Protein AF-A0A9P6NJW0-F1 (afdb_monomer)

Mean predicted aligned error: 11.6 Å

Sequence (146 aa):
MAKFKAKLGIWTFVQNGEATNVDEKMVAGEWKCLTKICKSYHPKDVFNMDETGLLPPDHALANAVAHGLKSSKTRLTFALTCNALVTENLEPLINGRYQRLHCSKGRLGSELVFYYFFDSKAWMNHIIFQDCIALISHLTKIISNL

Secondary structure (DSSP, 8-state):
-HHHHHHTT-------PPPP---HHHHHHHHHHHHHHHTTS-GGG-EEEEEEEEPPPS----SS--TT-------EEEEEEEETTSS-BPPPEEEESSSB-GGGTT-BGGGSSS-EEE-TT----HHHHHHHHHHHHHHHT-----

Nearest PDB structures (foldseek):
  1yc9-assembly1_A-3  TM=2.870E-01  e=8.017E+00  Vibrio cholerae

Organism: NCBI:txid708437

Foldseek 3Di:
DVVVCVVLVWDWDDDDDDDDDDDPVVVVVVVVVVVVVCVVDDQQPAKDKDKDWADDDSGDTDSDDDPPDDDPPFTKIWIWMAGSVRPDTDFIAIEGL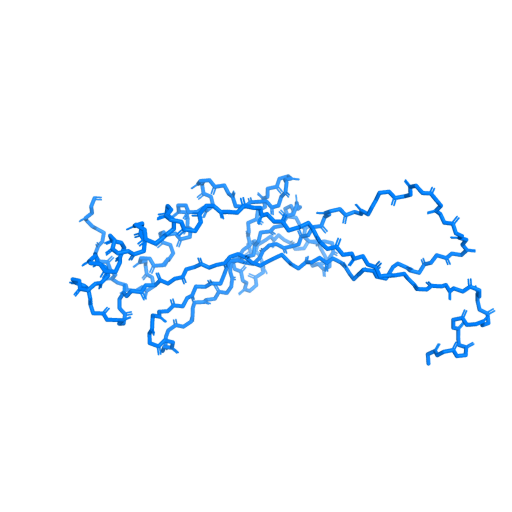DQADPVVVRDGCVPDPGHYHYDNNSDDDPVNVVVVVVVVCVVVVPDPDD

pLDDT: mean 76.05, std 13.97, range [30.19, 93.5]

Solvent-accessible surface area (backbone atoms only — not comparable to full-atom values): 9083 Å² total; per-residue (Å²): 114,70,72,59,32,64,76,62,63,42,65,82,64,88,83,83,83,86,83,84,89,74,65,64,69,59,52,57,52,52,52,53,56,52,52,59,56,55,67,79,48,58,54,76,76,40,70,50,74,50,77,45,72,50,61,68,70,78,60,64,89,42,85,60,90,70,83,88,70,77,76,78,82,67,36,39,26,34,41,42,37,32,22,72,70,67,82,49,71,55,78,56,36,36,27,22,50,48,66,46,47,82,89,53,82,68,39,49,33,88,74,47,101,48,58,51,47,60,30,87,82,23,57,91,45,74,66,61,48,49,51,50,52,52,52,50,31,68,76,67,68,52,79,91,79,130

Radius of gyration: 20.58 Å; Cα contacts (8 Å, |Δi|>4): 172; chains: 1; bounding box: 36×35×65 Å

Structure (mmCIF, N/CA/C/O backbone):
data_AF-A0A9P6NJW0-F1
#
_entry.id   AF-A0A9P6NJW0-F1
#
loop_
_atom_site.group_PDB
_atom_site.id
_atom_site.type_symbol
_atom_site.label_atom_id
_atom_site.label_alt_id
_atom_site.label_comp_id
_atom_site.label_asym_id
_atom_site.label_entity_id
_atom_site.label_seq_id
_atom_site.pdbx_PDB_ins_code
_atom_site.Cartn_x
_atom_site.Cartn_y
_atom_site.Cartn_z
_atom_site.occupancy
_atom_site.B_iso_or_equiv
_atom_site.auth_seq_id
_atom_site.auth_comp_id
_atom_site.auth_asym_id
_atom_site.auth_atom_id
_atom_site.pdbx_PDB_model_num
ATOM 1 N N . MET A 1 1 ? -4.443 10.627 -34.532 1.00 56.91 1 MET A N 1
ATOM 2 C CA . MET A 1 1 ? -3.723 9.391 -34.133 1.00 56.91 1 MET A CA 1
ATOM 3 C C . MET A 1 1 ? -3.766 8.256 -35.163 1.00 56.91 1 MET A C 1
ATOM 5 O O . MET A 1 1 ? -2.706 7.732 -35.474 1.00 56.91 1 MET A O 1
ATOM 9 N N . ALA A 1 2 ? -4.921 7.871 -35.725 1.00 60.56 2 ALA A N 1
ATOM 10 C CA . ALA A 1 2 ? -5.025 6.699 -36.619 1.00 60.56 2 ALA A CA 1
ATOM 11 C C . ALA A 1 2 ? -4.134 6.760 -37.884 1.00 60.56 2 ALA A C 1
ATOM 13 O O . ALA A 1 2 ? -3.418 5.809 -38.181 1.00 60.56 2 ALA A O 1
ATOM 14 N N . LYS A 1 3 ? -4.094 7.911 -38.576 1.00 72.00 3 LYS A N 1
ATOM 15 C CA . LYS A 1 3 ? -3.262 8.108 -39.784 1.00 72.00 3 LYS A CA 1
ATOM 16 C C . LYS A 1 3 ? -1.751 7.985 -39.523 1.00 72.00 3 LYS A C 1
ATOM 18 O O . LYS A 1 3 ? -1.014 7.560 -40.403 1.00 72.00 3 LYS A O 1
ATOM 23 N N . PHE A 1 4 ? -1.295 8.332 -38.317 1.00 71.19 4 PHE A N 1
ATOM 24 C CA . PHE A 1 4 ? 0.114 8.236 -37.917 1.00 71.19 4 PHE A CA 1
ATOM 25 C C . PHE A 1 4 ? 0.542 6.780 -37.690 1.00 71.19 4 PHE A C 1
ATOM 27 O O . PHE A 1 4 ? 1.569 6.358 -38.211 1.00 71.19 4 PHE A O 1
ATOM 34 N N . LYS A 1 5 ? -0.289 5.996 -36.989 1.00 69.44 5 LYS A N 1
ATOM 35 C CA . LYS A 1 5 ? -0.051 4.561 -36.760 1.00 69.44 5 LYS A CA 1
ATOM 36 C C . LYS A 1 5 ? -0.011 3.775 -38.074 1.00 69.44 5 LYS A C 1
ATOM 38 O O . LYS A 1 5 ? 0.906 2.990 -38.277 1.00 69.44 5 LYS A O 1
ATOM 43 N N . ALA A 1 6 ? -0.943 4.063 -38.988 1.00 71.19 6 ALA A N 1
ATOM 44 C CA . ALA A 1 6 ? -0.993 3.437 -40.309 1.00 71.19 6 ALA A CA 1
ATOM 45 C C . ALA A 1 6 ? 0.241 3.765 -41.169 1.00 71.19 6 ALA A C 1
ATOM 47 O O . ALA A 1 6 ? 0.806 2.872 -41.791 1.00 71.19 6 ALA A O 1
ATOM 48 N N . LYS A 1 7 ? 0.704 5.026 -41.162 1.00 76.06 7 LYS A N 1
ATOM 49 C CA . LYS A 1 7 ? 1.897 5.452 -41.918 1.00 76.06 7 LYS A CA 1
ATOM 50 C C . LYS A 1 7 ? 3.190 4.786 -41.425 1.00 76.06 7 LYS A C 1
ATOM 52 O O . LYS A 1 7 ? 4.111 4.614 -42.213 1.00 76.06 7 LYS A O 1
ATOM 57 N N . LEU A 1 8 ? 3.259 4.438 -40.140 1.00 77.69 8 LEU A N 1
ATOM 58 C CA . LEU A 1 8 ? 4.432 3.828 -39.505 1.00 77.69 8 LEU A CA 1
ATOM 59 C C . LEU A 1 8 ? 4.318 2.304 -39.325 1.00 77.69 8 LEU A C 1
ATOM 61 O O . LEU A 1 8 ? 5.228 1.701 -38.769 1.00 77.69 8 LEU A O 1
ATOM 65 N N . GLY A 1 9 ? 3.218 1.681 -39.765 1.00 72.69 9 GLY A N 1
ATOM 66 C CA . GLY A 1 9 ? 3.009 0.234 -39.631 1.00 72.69 9 GLY A CA 1
ATOM 67 C C . GLY A 1 9 ? 2.830 -0.257 -38.187 1.00 72.69 9 GLY A C 1
ATOM 68 O O . GLY A 1 9 ? 3.163 -1.401 -37.890 1.00 72.69 9 GLY A O 1
ATOM 69 N N . ILE A 1 10 ? 2.327 0.593 -37.284 1.00 70.62 10 ILE A N 1
ATOM 70 C CA . ILE A 1 10 ? 2.226 0.290 -35.848 1.00 70.62 10 ILE A CA 1
ATOM 71 C C . ILE A 1 10 ? 0.835 -0.251 -35.494 1.00 70.62 10 ILE A C 1
ATOM 73 O O . ILE A 1 10 ? -0.182 0.382 -35.788 1.00 70.62 10 ILE A O 1
ATOM 77 N N . TRP A 1 11 ? 0.803 -1.375 -34.776 1.00 65.75 11 TRP A N 1
ATOM 78 C CA . TRP A 1 11 ? -0.411 -2.077 -34.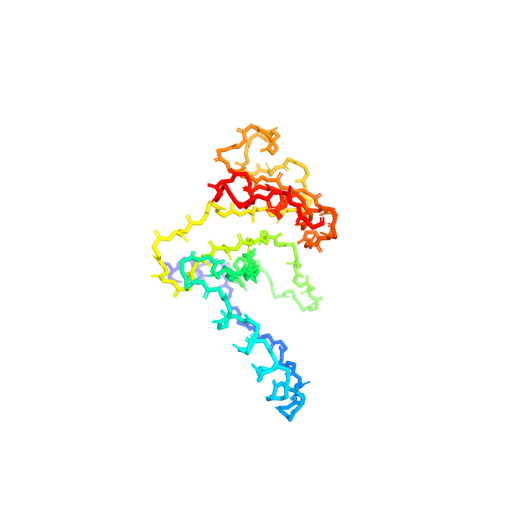342 1.00 65.75 11 TRP A CA 1
ATOM 79 C C . TRP A 1 11 ? -0.661 -1.927 -32.833 1.00 65.75 11 TRP A C 1
ATOM 81 O O . TRP A 1 11 ? 0.246 -1.598 -32.073 1.00 65.75 11 TRP A O 1
ATOM 91 N N . THR A 1 12 ? -1.897 -2.172 -32.391 1.00 57.00 12 THR A N 1
ATOM 92 C CA . THR A 1 12 ? -2.292 -2.187 -30.969 1.00 57.00 12 THR A CA 1
ATOM 93 C C . THR A 1 12 ? -2.940 -3.518 -30.613 1.00 57.00 12 THR A C 1
ATOM 95 O O . THR A 1 12 ? -3.823 -3.974 -31.333 1.00 57.00 12 THR A O 1
ATOM 98 N N . PHE A 1 13 ? -2.533 -4.097 -29.484 1.00 57.69 13 PHE A N 1
ATOM 99 C CA . PHE A 1 13 ? -3.063 -5.344 -28.926 1.00 57.69 13 PHE A CA 1
ATOM 100 C C . PHE A 1 13 ? -3.635 -5.085 -27.523 1.00 57.69 13 PHE A C 1
ATOM 102 O O . PHE A 1 13 ? -3.190 -4.149 -26.857 1.00 57.69 13 PHE A O 1
ATOM 109 N N . VAL A 1 14 ? -4.615 -5.889 -27.095 1.00 54.78 14 VAL A N 1
ATOM 110 C CA . VAL A 1 14 ? -5.257 -5.830 -25.764 1.00 54.78 14 VAL A CA 1
ATOM 111 C C . VAL A 1 14 ? -4.853 -7.074 -24.968 1.00 54.78 14 VAL A C 1
ATOM 113 O O . VAL A 1 14 ? -4.840 -8.170 -25.529 1.00 54.78 14 VAL A O 1
ATOM 116 N N . GLN A 1 15 ? -4.512 -6.916 -23.688 1.00 55.19 15 GLN A N 1
ATOM 117 C CA . GLN A 1 15 ? -4.206 -8.024 -22.774 1.00 55.19 15 GLN A CA 1
ATOM 118 C C . GLN A 1 15 ? -5.323 -8.173 -21.731 1.00 55.19 15 GLN A C 1
ATOM 120 O O . GLN A 1 15 ? -5.831 -7.173 -21.237 1.00 55.19 15 GLN A O 1
ATOM 125 N N . ASN A 1 16 ? -5.683 -9.416 -21.385 1.00 49.03 16 ASN A N 1
ATOM 126 C CA . ASN A 1 16 ? -6.671 -9.726 -20.345 1.00 49.03 16 ASN A CA 1
ATOM 127 C C . ASN A 1 16 ? -5.969 -10.319 -19.111 1.00 49.03 16 ASN A C 1
ATOM 129 O O . ASN A 1 16 ? -5.050 -11.127 -19.256 1.00 49.03 16 ASN A O 1
ATOM 133 N N . GLY A 1 17 ? -6.397 -9.915 -17.911 1.00 45.81 17 GLY A N 1
ATOM 134 C CA . GLY A 1 17 ? -5.865 -10.403 -16.632 1.00 45.81 17 GLY A CA 1
ATOM 135 C C . GLY A 1 17 ? -6.400 -11.782 -16.224 1.00 45.81 17 GLY A C 1
ATOM 136 O O . GLY A 1 17 ? -7.455 -12.211 -16.686 1.00 45.81 17 GLY A O 1
ATOM 137 N N . GLU A 1 18 ? -5.664 -12.474 -15.350 1.00 46.38 18 GLU A N 1
ATOM 138 C CA . GLU A 1 18 ? -6.075 -13.752 -14.751 1.00 46.38 18 GLU A CA 1
ATOM 139 C C . GLU A 1 18 ? -7.197 -13.543 -13.721 1.00 46.38 18 GLU A C 1
ATOM 141 O O . GLU A 1 18 ? -7.106 -12.662 -12.868 1.00 46.38 18 GLU A O 1
ATOM 146 N N . ALA A 1 19 ? -8.238 -14.379 -13.777 1.00 51.09 19 ALA A N 1
ATOM 147 C CA . ALA A 1 19 ? -9.278 -14.444 -12.755 1.00 51.09 19 ALA A CA 1
ATOM 148 C C . ALA A 1 19 ? -8.884 -15.475 -11.687 1.00 51.09 19 ALA A C 1
ATOM 150 O O . ALA A 1 19 ? -8.640 -16.642 -12.000 1.00 51.09 19 ALA A O 1
ATOM 151 N N . THR A 1 20 ? -8.814 -15.058 -10.427 1.00 53.41 20 THR A N 1
ATOM 152 C CA . THR A 1 20 ? -8.590 -15.954 -9.289 1.00 53.41 20 THR A CA 1
ATOM 153 C C . THR A 1 20 ? -9.897 -16.625 -8.862 1.00 53.41 20 THR A C 1
ATOM 155 O O . THR A 1 20 ? -10.936 -15.981 -8.752 1.00 53.41 20 THR A O 1
ATOM 158 N N . ASN A 1 21 ? -9.843 -17.937 -8.616 1.00 70.81 21 ASN A N 1
ATOM 159 C CA . ASN A 1 21 ? -10.960 -18.725 -8.093 1.00 70.81 21 ASN A CA 1
ATOM 160 C C . ASN A 1 21 ? -10.938 -18.659 -6.555 1.00 70.81 21 ASN A C 1
ATOM 162 O O . ASN A 1 21 ? -9.962 -19.100 -5.947 1.00 70.81 21 ASN A O 1
ATOM 166 N N . VAL A 1 22 ? -11.965 -18.071 -5.938 1.00 74.88 22 VAL A N 1
ATOM 167 C CA . VAL A 1 22 ? -12.057 -17.858 -4.482 1.00 74.88 22 VAL A CA 1
ATOM 168 C C . VAL A 1 22 ? -13.252 -18.636 -3.927 1.00 74.88 22 VAL A C 1
ATOM 170 O O . VAL A 1 22 ? -14.331 -18.605 -4.511 1.00 74.88 22 VAL A O 1
ATOM 173 N N . ASP A 1 23 ? -13.074 -19.319 -2.790 1.00 84.75 23 ASP A N 1
ATOM 174 C CA . ASP A 1 23 ? -14.165 -20.014 -2.092 1.00 84.75 23 ASP A CA 1
ATOM 175 C C . ASP A 1 23 ? -15.098 -19.007 -1.400 1.00 84.75 23 ASP A C 1
ATOM 177 O O . ASP A 1 23 ? -14.813 -18.480 -0.321 1.00 84.75 23 ASP A O 1
ATOM 181 N N . GLU A 1 24 ? -16.245 -18.758 -2.025 1.00 83.88 24 GLU A N 1
ATOM 182 C CA . GLU A 1 24 ? -17.265 -17.820 -1.554 1.00 83.88 24 GLU A CA 1
ATOM 183 C C . GLU A 1 24 ? -17.772 -18.130 -0.135 1.00 83.88 24 GLU A C 1
ATOM 185 O O . GLU A 1 24 ? -18.125 -17.213 0.614 1.00 83.88 24 GLU A O 1
ATOM 190 N N . LYS A 1 25 ? -17.792 -19.406 0.279 1.00 84.19 25 LYS A N 1
ATOM 191 C CA . LYS A 1 25 ? -18.272 -19.791 1.616 1.00 84.19 25 LYS A CA 1
ATOM 192 C C . LYS A 1 25 ? -17.289 -19.381 2.701 1.00 84.19 25 LYS A C 1
ATOM 194 O O . LYS A 1 25 ? -17.718 -18.923 3.761 1.00 84.19 25 LYS A O 1
ATOM 199 N N . MET A 1 26 ? -15.992 -19.523 2.431 1.00 85.44 26 MET A N 1
ATOM 200 C CA . MET A 1 26 ? -14.939 -19.071 3.337 1.00 85.44 26 MET A CA 1
ATOM 201 C C . MET A 1 26 ? -14.996 -17.547 3.499 1.00 85.44 26 MET A C 1
ATOM 203 O O . MET A 1 26 ? -15.048 -17.051 4.625 1.00 85.44 26 MET A O 1
ATOM 207 N N . VAL A 1 27 ? -15.114 -16.815 2.386 1.00 85.44 27 VAL A N 1
ATOM 208 C CA . VAL A 1 27 ? -15.235 -15.347 2.388 1.00 85.44 2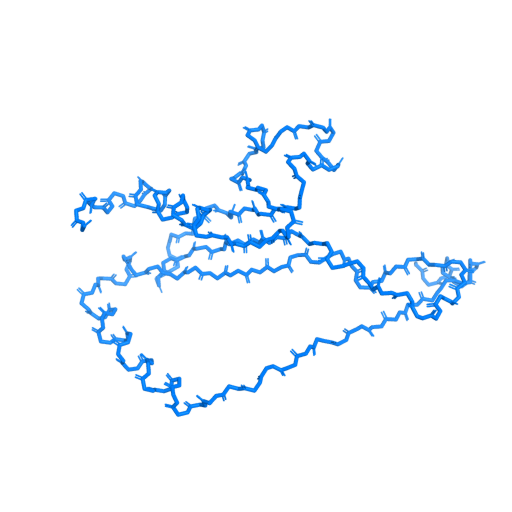7 VAL A CA 1
ATOM 209 C C . VAL A 1 27 ? -16.440 -14.889 3.209 1.00 85.44 27 VAL A C 1
ATOM 211 O O . VAL A 1 27 ? -16.318 -13.985 4.033 1.00 85.44 27 VAL A O 1
ATOM 214 N N . ALA A 1 28 ? -17.598 -15.535 3.052 1.00 88.00 28 ALA A N 1
ATOM 215 C CA . ALA A 1 28 ? -18.799 -15.188 3.810 1.00 88.00 28 ALA A CA 1
ATOM 216 C C . ALA A 1 28 ? -18.645 -15.399 5.330 1.00 88.00 28 ALA A C 1
ATOM 218 O O . ALA A 1 28 ? -19.246 -14.663 6.119 1.00 88.00 28 ALA A O 1
ATOM 219 N N . GLY A 1 29 ? -17.866 -16.401 5.752 1.00 90.12 29 GLY A N 1
ATOM 220 C CA . GLY A 1 29 ? -17.536 -16.643 7.158 1.00 90.12 29 GLY A CA 1
ATOM 221 C C . GLY A 1 29 ? -16.654 -15.538 7.739 1.00 90.12 29 GLY A C 1
ATOM 222 O O . GLY A 1 29 ? -17.026 -14.912 8.733 1.00 90.12 29 GLY A O 1
ATOM 223 N N . GLU A 1 30 ? -15.537 -15.246 7.072 1.00 87.88 30 GLU A N 1
ATOM 224 C CA . GLU A 1 30 ? -14.589 -14.197 7.474 1.00 87.88 30 GLU A CA 1
ATOM 225 C C . GLU A 1 30 ? -15.247 -12.814 7.516 1.00 87.88 30 GLU A C 1
ATOM 227 O O . GLU A 1 30 ? -15.072 -12.052 8.469 1.00 87.88 30 GLU A O 1
ATOM 232 N N . TRP A 1 31 ? -16.100 -12.511 6.535 1.00 89.06 31 TRP A N 1
ATOM 233 C CA . TRP A 1 31 ? -16.797 -11.230 6.462 1.00 89.06 31 TRP A CA 1
ATOM 234 C C . TRP A 1 31 ? -17.697 -10.981 7.680 1.00 89.06 31 TRP A C 1
ATOM 236 O O . TRP A 1 31 ? -17.767 -9.860 8.190 1.00 89.06 31 TRP A O 1
ATOM 246 N N . LYS A 1 32 ? -18.343 -12.028 8.216 1.00 90.94 32 LYS A N 1
ATOM 247 C CA . LYS A 1 32 ? -19.137 -11.928 9.455 1.00 90.94 32 LYS A CA 1
ATOM 248 C C . LYS A 1 32 ? -18.262 -11.619 10.669 1.00 90.94 32 LYS A C 1
ATOM 250 O O . LYS A 1 32 ? -18.657 -10.794 11.496 1.00 90.94 32 LYS A O 1
ATOM 255 N N . CYS A 1 33 ? -17.100 -12.260 10.775 1.00 91.12 33 CYS A N 1
ATOM 256 C CA . CYS A 1 33 ? -16.143 -12.026 11.857 1.00 91.12 33 CYS A CA 1
ATOM 257 C C . CYS A 1 33 ? -15.608 -10.590 11.819 1.00 91.12 33 CYS A C 1
ATOM 259 O O . CYS A 1 33 ? -15.727 -9.871 12.813 1.00 91.12 33 CYS A O 1
ATOM 261 N N . LEU A 1 34 ? -15.126 -10.139 10.658 1.00 89.25 34 LEU A N 1
ATOM 262 C CA . LEU A 1 34 ? -14.625 -8.777 10.451 1.00 89.25 34 LEU A CA 1
ATOM 263 C C . LEU A 1 34 ? -15.701 -7.730 10.737 1.00 89.25 34 LEU A C 1
ATOM 265 O O . LEU A 1 34 ? -15.458 -6.789 11.485 1.00 89.25 34 LEU A O 1
ATOM 269 N N . THR A 1 35 ? -16.925 -7.935 10.246 1.00 90.00 35 THR A N 1
ATOM 270 C CA . THR A 1 35 ? -18.049 -7.024 10.515 1.00 90.00 35 THR A CA 1
ATOM 271 C C . THR A 1 35 ? -18.325 -6.884 12.013 1.00 90.00 35 THR A C 1
ATOM 273 O O . THR A 1 35 ? -18.645 -5.794 12.486 1.00 90.00 35 THR A O 1
ATOM 276 N N . LYS A 1 36 ? -18.214 -7.973 12.785 1.00 93.50 36 LYS A N 1
ATOM 277 C CA . LYS A 1 36 ? -18.413 -7.933 14.239 1.00 93.50 36 LYS A CA 1
ATOM 278 C C . LYS A 1 36 ? -17.329 -7.106 14.934 1.00 93.50 36 LYS A C 1
ATOM 280 O O . LYS A 1 36 ? -17.664 -6.356 15.845 1.00 93.50 36 LYS A O 1
ATOM 285 N N . ILE A 1 37 ? -16.078 -7.223 14.489 1.00 91.12 37 ILE A N 1
ATOM 286 C CA . ILE A 1 37 ? -14.951 -6.434 15.001 1.00 91.12 37 ILE A CA 1
ATOM 287 C C . ILE A 1 37 ? -15.125 -4.965 14.610 1.00 91.12 37 ILE A C 1
ATOM 289 O O . ILE A 1 37 ? -15.122 -4.104 15.475 1.00 91.12 37 ILE A O 1
ATOM 293 N N . CYS A 1 38 ? -15.376 -4.650 13.338 1.00 89.62 38 CYS A N 1
ATOM 294 C CA . CYS A 1 38 ? -15.539 -3.264 12.891 1.00 89.62 38 CYS A CA 1
ATOM 295 C C . CYS A 1 38 ? -16.686 -2.536 13.613 1.00 89.62 38 CYS A C 1
ATOM 297 O O . CYS A 1 38 ? -16.583 -1.341 13.860 1.00 89.62 38 CYS A O 1
ATOM 299 N N . LYS A 1 39 ? -17.751 -3.247 14.013 1.00 91.88 39 LYS A N 1
ATOM 300 C CA . LYS A 1 39 ? -18.871 -2.680 14.787 1.00 91.88 39 LYS A CA 1
ATOM 301 C C . LYS A 1 39 ? -18.500 -2.199 16.192 1.00 91.88 39 LYS A C 1
ATOM 303 O O . LYS A 1 39 ? -19.268 -1.421 16.751 1.00 91.88 39 LYS A O 1
ATOM 308 N N . SER A 1 40 ? -17.388 -2.653 16.778 1.00 92.69 40 SER A N 1
ATOM 309 C CA . SER A 1 40 ? -16.926 -2.119 18.067 1.00 92.69 40 SER A CA 1
ATOM 310 C C . SER A 1 40 ? -16.208 -0.775 17.939 1.00 92.69 40 SER A C 1
ATOM 312 O O . SER A 1 40 ? -15.901 -0.165 18.959 1.00 92.69 40 SER A O 1
ATOM 314 N N . TYR A 1 41 ? -15.950 -0.312 16.715 1.00 89.38 41 TYR A N 1
ATOM 315 C CA . TYR A 1 41 ? -15.286 0.954 16.430 1.00 89.38 41 TYR A CA 1
ATOM 316 C C . TYR A 1 41 ? -16.258 1.931 15.771 1.00 89.38 41 TYR A C 1
ATOM 318 O O . TYR A 1 41 ? -17.210 1.540 15.089 1.00 89.38 41 TYR A O 1
ATOM 326 N N . HIS A 1 42 ? -16.021 3.227 15.962 1.00 91.56 42 HIS A N 1
ATOM 327 C CA . HIS A 1 42 ? -16.771 4.237 15.234 1.00 91.56 42 HIS A CA 1
ATOM 328 C C . HIS A 1 42 ? -16.371 4.183 13.744 1.00 91.56 42 HIS A C 1
ATOM 330 O O . HIS A 1 42 ? -15.185 4.047 13.453 1.00 91.56 42 HIS A O 1
ATOM 336 N N . PRO A 1 43 ? -17.295 4.333 12.770 1.00 89.12 43 PRO A N 1
ATOM 337 C CA . PRO A 1 43 ? -16.966 4.231 11.340 1.00 89.12 43 PRO A CA 1
ATOM 338 C C . PRO A 1 43 ? -15.862 5.186 10.866 1.00 89.12 43 PRO A C 1
ATOM 340 O O . PRO A 1 43 ? -15.163 4.906 9.897 1.00 89.12 43 PRO A O 1
ATOM 343 N N . LYS A 1 44 ? -15.687 6.315 11.563 1.00 89.25 44 LYS A N 1
ATOM 344 C CA . LYS A 1 44 ? -14.594 7.263 11.310 1.00 89.25 44 LYS A CA 1
ATOM 345 C C . LYS A 1 44 ? -13.204 6.665 11.582 1.00 89.25 44 LYS A C 1
ATOM 347 O O . LYS A 1 44 ? -12.258 7.067 10.916 1.00 89.25 44 LYS A O 1
ATOM 352 N N . ASP A 1 45 ? -13.124 5.702 12.495 1.00 87.31 45 ASP A 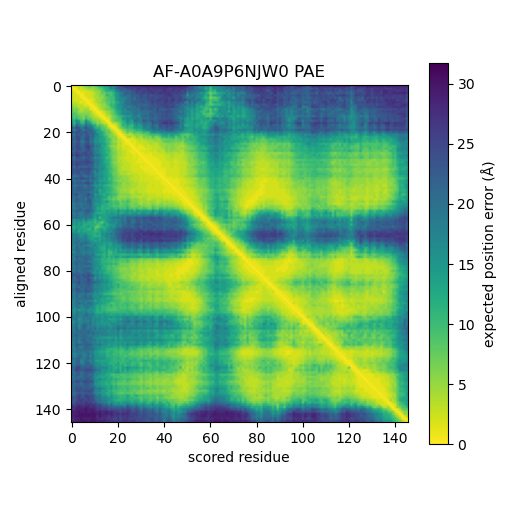N 1
ATOM 353 C CA . ASP A 1 45 ? -11.890 5.055 12.957 1.00 87.31 45 ASP A CA 1
ATOM 354 C C . ASP A 1 45 ? -11.670 3.686 12.290 1.00 87.31 45 ASP A C 1
ATOM 356 O O . ASP A 1 45 ? -10.682 3.004 12.554 1.00 87.31 45 ASP A O 1
ATOM 360 N N . VAL A 1 46 ? -12.591 3.264 11.418 1.00 89.50 46 VAL A N 1
ATOM 361 C CA . VAL A 1 46 ? -12.450 2.050 10.612 1.00 89.50 46 VAL A CA 1
ATOM 362 C C . VAL A 1 46 ? -11.840 2.443 9.278 1.00 89.50 46 VAL A C 1
ATOM 364 O O . VAL A 1 46 ? -12.501 3.080 8.462 1.00 89.50 46 VAL A O 1
ATOM 367 N N . PHE A 1 47 ? -10.590 2.052 9.051 1.00 87.69 47 PHE A N 1
ATOM 368 C CA . PHE A 1 47 ? -9.885 2.299 7.797 1.00 87.69 47 PHE A CA 1
ATOM 369 C C . PHE A 1 47 ? -9.808 1.035 6.952 1.00 87.69 47 PHE A C 1
ATOM 371 O O . PHE A 1 47 ? -9.600 -0.063 7.468 1.00 87.69 47 PHE A O 1
ATOM 378 N N . ASN A 1 48 ? -9.945 1.212 5.643 1.00 89.88 48 ASN A N 1
ATOM 379 C CA . ASN A 1 48 ? -9.597 0.208 4.655 1.00 89.88 48 ASN A CA 1
ATOM 380 C C . ASN A 1 48 ? -8.395 0.703 3.852 1.00 89.88 48 ASN A C 1
ATOM 382 O O . ASN A 1 48 ? -8.328 1.882 3.500 1.00 89.88 48 ASN A O 1
ATOM 386 N N . MET A 1 49 ? -7.473 -0.205 3.551 1.00 88.00 49 MET A N 1
ATOM 387 C CA . MET A 1 49 ? -6.360 0.045 2.649 1.00 88.00 49 MET A CA 1
ATOM 388 C C . MET A 1 49 ? -6.411 -0.981 1.528 1.00 88.00 49 MET A C 1
ATOM 390 O O . MET A 1 49 ? -6.517 -2.175 1.801 1.00 88.00 49 MET A O 1
ATOM 394 N N . ASP A 1 50 ? -6.318 -0.517 0.289 1.00 89.19 50 ASP A N 1
ATOM 395 C CA . ASP A 1 50 ? -6.258 -1.391 -0.878 1.00 89.19 50 ASP A CA 1
ATOM 396 C C . ASP A 1 50 ? -5.103 -1.003 -1.804 1.00 89.19 50 ASP A C 1
ATOM 398 O O . ASP A 1 50 ? -4.733 0.171 -1.919 1.00 89.19 50 ASP A O 1
ATOM 402 N N . GLU A 1 51 ? -4.513 -2.007 -2.448 1.00 87.44 51 GLU A N 1
ATOM 403 C CA . GLU A 1 51 ? -3.366 -1.850 -3.334 1.00 87.44 51 GLU A CA 1
ATOM 404 C C . GLU A 1 51 ? -3.796 -1.891 -4.796 1.00 87.44 51 GLU A C 1
ATOM 406 O O . GLU A 1 51 ? -4.349 -2.874 -5.284 1.00 87.44 51 GLU A O 1
ATOM 411 N N . THR A 1 52 ? -3.444 -0.850 -5.544 1.00 86.75 52 THR A N 1
ATOM 412 C CA . THR A 1 52 ? -3.652 -0.801 -6.988 1.00 86.75 52 THR A CA 1
ATOM 413 C C . THR A 1 52 ? -2.330 -0.680 -7.734 1.00 86.75 52 THR A C 1
ATOM 415 O O . THR A 1 52 ? -1.463 0.135 -7.414 1.00 86.75 52 THR A O 1
ATOM 418 N N . GLY A 1 53 ? -2.142 -1.531 -8.740 1.00 85.25 53 GLY A N 1
ATOM 419 C CA . GLY A 1 53 ? -0.967 -1.505 -9.600 1.00 85.25 53 GLY A CA 1
ATOM 420 C C . GLY A 1 53 ? -1.182 -0.584 -10.795 1.00 85.25 53 GLY A C 1
ATOM 421 O O . GLY A 1 53 ? -1.977 -0.892 -11.678 1.00 85.25 53 GLY A O 1
ATOM 422 N N . LEU A 1 54 ? -0.405 0.492 -10.892 1.00 82.69 54 LEU A N 1
ATOM 423 C CA . LEU A 1 54 ? -0.246 1.243 -12.129 1.00 82.69 54 LEU A CA 1
ATOM 424 C C . LEU A 1 54 ? 0.756 0.520 -13.027 1.00 82.69 54 LEU A C 1
ATOM 426 O O . LEU A 1 54 ? 1.979 0.588 -12.845 1.00 82.69 54 LEU A O 1
ATOM 430 N N . LEU A 1 55 ? 0.207 -0.182 -14.008 1.00 71.44 55 LEU A N 1
ATOM 431 C CA . LEU A 1 55 ? 0.978 -0.804 -15.068 1.00 71.44 55 LEU A CA 1
ATOM 432 C C . LEU A 1 55 ? 1.314 0.230 -16.152 1.00 71.44 55 LEU A C 1
ATOM 434 O O . LEU A 1 55 ? 0.519 1.137 -16.418 1.00 71.44 55 LEU A O 1
ATOM 438 N N . PRO A 1 56 ? 2.490 0.119 -16.795 1.00 67.75 56 PRO A N 1
ATOM 439 C CA . PRO A 1 56 ? 2.732 0.819 -18.045 1.00 67.75 56 PRO A CA 1
ATOM 440 C C . PRO A 1 56 ? 1.632 0.437 -19.046 1.00 67.75 56 PRO A C 1
ATOM 442 O O . PRO A 1 56 ? 1.140 -0.690 -18.996 1.00 67.75 56 PRO A O 1
ATOM 445 N N . PRO A 1 57 ? 1.233 1.356 -19.939 1.00 65.31 57 PRO A N 1
ATOM 446 C CA . PRO A 1 57 ? 0.112 1.127 -20.840 1.00 65.31 57 PRO A CA 1
ATOM 447 C C . PRO A 1 57 ? 0.276 -0.184 -21.614 1.00 65.31 57 PRO A C 1
ATOM 449 O O . PRO A 1 57 ? 1.342 -0.446 -22.173 1.00 65.31 57 PRO A O 1
ATOM 452 N N . ASP A 1 58 ? -0.815 -0.949 -21.719 1.00 59.09 58 ASP A N 1
ATOM 453 C CA . ASP A 1 58 ? -0.888 -2.248 -22.419 1.00 59.09 58 ASP A CA 1
ATOM 454 C C . ASP A 1 58 ? -0.575 -2.161 -23.923 1.00 59.09 58 ASP A C 1
ATOM 456 O O . ASP A 1 58 ? -0.506 -3.159 -24.642 1.00 59.09 58 ASP A O 1
ATOM 460 N N . HIS A 1 59 ? -0.371 -0.944 -24.419 1.00 59.66 59 HIS A N 1
ATOM 461 C CA . HIS A 1 59 ? -0.020 -0.647 -25.789 1.00 59.66 59 HIS A CA 1
ATOM 462 C C . HIS A 1 59 ? 1.442 -0.205 -25.875 1.00 59.66 59 HIS A C 1
ATOM 464 O O . HIS A 1 59 ? 1.773 0.962 -25.658 1.00 59.66 59 HIS A O 1
ATOM 470 N N . ALA A 1 60 ? 2.315 -1.129 -26.270 1.00 58.75 60 ALA A N 1
ATOM 471 C CA . ALA A 1 60 ? 3.654 -0.793 -26.737 1.00 58.75 60 ALA A CA 1
ATOM 472 C C . ALA A 1 60 ? 3.610 -0.415 -28.227 1.00 58.75 60 ALA A C 1
ATOM 474 O O . ALA A 1 60 ? 2.965 -1.090 -29.030 1.00 58.75 60 ALA A O 1
ATOM 475 N N . LEU A 1 61 ? 4.307 0.658 -28.612 1.00 60.34 61 LEU A N 1
ATOM 476 C CA . LEU A 1 61 ? 4.567 0.952 -30.022 1.00 60.34 61 LEU A CA 1
ATOM 477 C C . LEU A 1 61 ? 5.719 0.051 -30.481 1.00 60.34 61 LEU A C 1
ATOM 479 O O . LEU A 1 61 ? 6.813 0.122 -29.924 1.00 60.34 61 LEU A O 1
ATOM 483 N N . ALA A 1 62 ? 5.474 -0.788 -31.483 1.00 64.44 62 ALA A N 1
ATOM 484 C CA . ALA A 1 62 ? 6.483 -1.665 -32.066 1.00 64.44 62 ALA A CA 1
ATOM 485 C C . ALA A 1 62 ? 6.520 -1.498 -33.591 1.00 64.44 62 ALA A C 1
ATOM 487 O O . ALA A 1 62 ? 5.476 -1.341 -34.223 1.00 64.44 62 ALA A O 1
ATOM 488 N N . ASN A 1 63 ? 7.724 -1.562 -34.168 1.00 59.94 63 ASN A N 1
ATOM 489 C CA . ASN A 1 63 ? 7.952 -1.483 -35.619 1.00 59.94 63 ASN A CA 1
ATOM 490 C C . ASN A 1 63 ? 7.820 -2.848 -36.324 1.00 59.94 63 ASN A C 1
ATOM 492 O O . ASN A 1 63 ? 7.941 -2.929 -37.542 1.00 59.94 63 ASN A O 1
ATOM 496 N N . ALA A 1 64 ? 7.608 -3.925 -35.564 1.00 64.25 64 ALA A N 1
ATOM 497 C CA . ALA A 1 64 ? 7.380 -5.277 -36.061 1.00 64.25 64 ALA A CA 1
ATOM 498 C C . ALA A 1 64 ? 6.557 -6.078 -35.039 1.00 64.25 64 ALA A C 1
ATOM 500 O O . ALA A 1 64 ? 6.558 -5.760 -33.847 1.00 64.25 64 ALA A O 1
ATOM 501 N N . VAL A 1 65 ? 5.870 -7.128 -35.497 1.00 58.03 65 VAL A N 1
ATOM 502 C CA . VAL A 1 65 ? 5.146 -8.052 -34.615 1.00 58.03 65 VAL A CA 1
ATOM 503 C C . VAL A 1 65 ? 6.165 -8.880 -33.831 1.00 58.03 65 VAL A C 1
ATOM 505 O O . VAL A 1 65 ? 6.816 -9.768 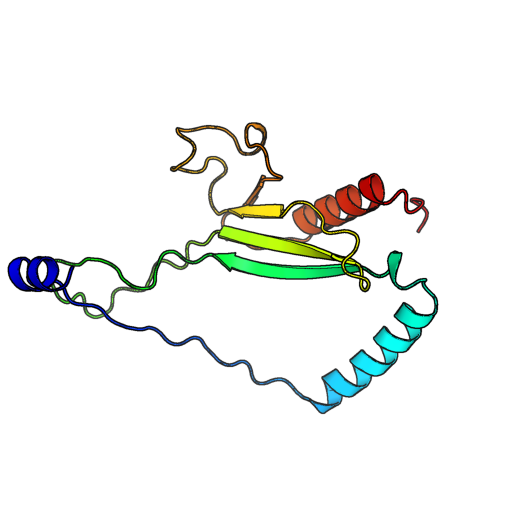-34.375 1.00 58.03 65 VAL A O 1
ATOM 508 N N . ALA A 1 66 ? 6.323 -8.577 -32.544 1.00 60.28 66 ALA A N 1
ATOM 509 C CA . ALA A 1 66 ? 7.162 -9.352 -31.642 1.00 60.28 66 ALA A CA 1
ATOM 510 C C . ALA A 1 66 ? 6.339 -10.500 -31.039 1.00 60.28 66 ALA A C 1
ATOM 512 O O . ALA A 1 66 ? 5.677 -10.341 -30.012 1.00 60.28 66 ALA A O 1
ATOM 513 N N . HIS A 1 67 ? 6.350 -11.665 -31.687 1.00 58.41 67 HIS A N 1
ATOM 514 C CA . HIS A 1 67 ? 5.764 -12.872 -31.108 1.00 58.41 67 HIS A CA 1
ATOM 515 C C . HIS A 1 67 ? 6.607 -13.347 -29.913 1.00 58.41 67 HIS A C 1
ATOM 517 O O . HIS A 1 67 ? 7.829 -13.434 -30.002 1.00 58.41 67 HIS A O 1
ATOM 523 N N . GLY A 1 68 ? 5.956 -13.645 -28.783 1.00 58.59 68 GLY A N 1
ATOM 524 C CA . GLY A 1 68 ? 6.613 -14.192 -27.588 1.00 58.59 68 GLY A CA 1
ATOM 525 C C . GLY A 1 68 ? 7.272 -13.171 -26.650 1.00 58.59 68 GLY A C 1
ATOM 526 O O . GLY A 1 68 ? 7.930 -13.578 -25.692 1.00 58.59 68 GLY A O 1
ATOM 527 N N . LEU A 1 69 ? 7.098 -11.859 -26.863 1.00 60.06 69 LEU A N 1
ATOM 528 C CA . LEU A 1 69 ? 7.642 -10.859 -25.941 1.00 60.06 69 LEU A CA 1
ATOM 529 C C . LEU A 1 69 ? 6.814 -10.816 -24.647 1.00 60.06 69 LEU A C 1
ATOM 531 O O . LEU A 1 69 ? 5.661 -10.383 -24.632 1.00 60.06 69 LEU A O 1
ATOM 535 N N . LYS A 1 70 ? 7.407 -11.265 -23.540 1.00 64.31 70 LYS A N 1
ATOM 536 C CA . LYS A 1 70 ? 6.781 -11.180 -22.218 1.00 64.31 70 LYS A CA 1
ATOM 537 C C . LYS A 1 70 ? 6.678 -9.709 -21.815 1.00 64.31 70 LYS A C 1
ATOM 539 O O . LYS A 1 70 ? 7.697 -9.024 -21.746 1.00 64.31 70 LYS A O 1
ATOM 544 N N . SER A 1 71 ? 5.459 -9.236 -21.550 1.00 62.75 71 SER A N 1
ATOM 545 C CA . SER A 1 71 ? 5.248 -7.854 -21.113 1.00 62.75 71 SER A CA 1
ATOM 546 C C . SER A 1 71 ? 6.055 -7.568 -19.846 1.00 62.75 71 SER A C 1
ATOM 548 O O . SER A 1 71 ? 6.155 -8.415 -18.946 1.00 62.75 71 SER A O 1
ATOM 550 N N . SER A 1 72 ? 6.644 -6.374 -19.777 1.00 68.69 72 SER A N 1
ATOM 551 C CA . SER A 1 72 ? 7.307 -5.914 -18.563 1.00 68.69 72 SER A CA 1
ATOM 552 C C . SER A 1 72 ? 6.262 -5.797 -17.460 1.00 68.69 72 SER A C 1
ATOM 554 O O . SER A 1 72 ? 5.414 -4.914 -17.490 1.00 68.69 72 SER A O 1
ATOM 556 N N . LYS A 1 73 ? 6.357 -6.657 -16.443 1.00 69.25 73 LYS A N 1
ATOM 557 C CA . LYS A 1 73 ? 5.538 -6.568 -15.222 1.00 69.25 73 LYS A CA 1
ATOM 558 C C . LYS A 1 73 ? 6.030 -5.482 -14.252 1.00 69.25 73 LYS A C 1
ATOM 560 O O . LYS A 1 73 ? 5.654 -5.489 -13.079 1.00 69.25 73 LYS A O 1
ATOM 565 N N . THR A 1 74 ? 6.917 -4.596 -14.713 1.00 75.06 74 THR A N 1
ATOM 566 C CA . THR A 1 74 ? 7.397 -3.466 -13.914 1.00 75.06 74 THR A CA 1
ATOM 567 C C . THR A 1 74 ? 6.233 -2.509 -13.731 1.00 75.06 74 THR A C 1
ATOM 569 O O . THR A 1 74 ? 5.682 -2.035 -14.717 1.00 75.06 74 THR A O 1
ATOM 572 N N . ARG A 1 75 ? 5.857 -2.244 -12.484 1.00 79.81 75 ARG A N 1
ATOM 573 C CA . ARG A 1 75 ? 4.701 -1.424 -12.126 1.00 79.81 75 ARG A CA 1
ATOM 574 C C . ARG A 1 75 ? 5.034 -0.526 -10.947 1.00 79.81 75 ARG A C 1
ATOM 576 O O . ARG A 1 75 ? 5.991 -0.802 -10.221 1.00 79.81 75 ARG A O 1
ATOM 583 N N . LEU A 1 76 ? 4.243 0.524 -10.785 1.00 85.69 76 LEU A N 1
ATOM 584 C CA . LEU A 1 76 ? 4.146 1.258 -9.530 1.00 85.69 76 LEU A CA 1
ATOM 585 C C . LEU A 1 76 ? 2.923 0.736 -8.796 1.00 85.69 76 LEU A C 1
ATOM 587 O O . LEU A 1 76 ? 1.858 0.629 -9.391 1.00 85.69 76 LEU A O 1
ATOM 591 N N . THR A 1 77 ? 3.074 0.394 -7.531 1.00 88.12 77 THR A N 1
ATOM 592 C CA . THR A 1 77 ? 1.965 -0.035 -6.684 1.00 88.12 77 THR A CA 1
ATOM 593 C C . THR A 1 77 ? 1.594 1.133 -5.784 1.00 88.12 77 THR A C 1
ATOM 595 O O . THR A 1 77 ? 2.472 1.756 -5.194 1.00 88.12 77 THR A O 1
ATOM 598 N N . PHE A 1 78 ? 0.312 1.457 -5.711 1.00 87.62 78 PHE A N 1
ATOM 599 C CA . PHE A 1 78 ? -0.238 2.503 -4.862 1.00 87.62 78 PHE A CA 1
ATOM 600 C C . PHE A 1 78 ? -1.072 1.829 -3.782 1.00 87.62 78 PHE A C 1
ATOM 602 O O . PHE A 1 78 ? -2.015 1.118 -4.112 1.00 87.62 78 PHE A O 1
ATOM 609 N N . ALA A 1 79 ? -0.745 2.061 -2.518 1.00 89.12 79 ALA A N 1
ATOM 610 C CA . ALA A 1 79 ? -1.623 1.738 -1.407 1.00 89.12 79 ALA A CA 1
ATOM 611 C C . ALA A 1 79 ? -2.480 2.971 -1.103 1.00 89.12 79 ALA A C 1
ATOM 613 O O . ALA A 1 79 ? -1.961 4.055 -0.816 1.00 89.12 79 ALA A O 1
ATOM 614 N N . LEU A 1 80 ? -3.792 2.808 -1.246 1.00 88.75 80 LEU A N 1
ATOM 615 C CA . LEU A 1 80 ? -4.788 3.844 -1.013 1.00 88.75 80 LEU A CA 1
ATOM 616 C C . LEU A 1 80 ? -5.540 3.510 0.266 1.00 88.75 80 LEU A C 1
ATOM 618 O O . LEU A 1 80 ? -6.082 2.413 0.386 1.00 88.75 80 LEU A O 1
ATOM 622 N N . THR A 1 81 ? -5.596 4.467 1.188 1.00 88.62 81 THR A N 1
ATOM 623 C CA . THR A 1 81 ? -6.203 4.261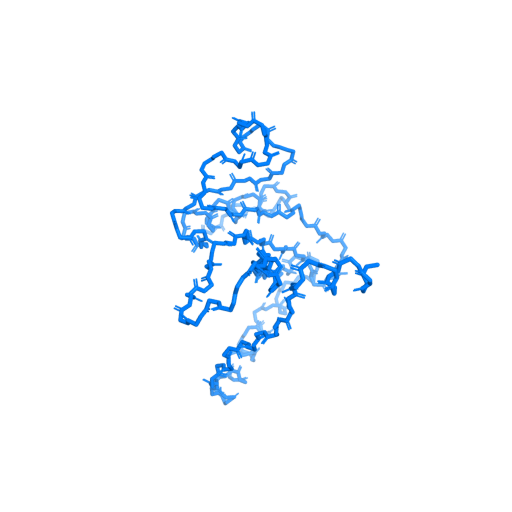 2.504 1.00 88.62 81 THR A CA 1
ATOM 624 C C . THR A 1 81 ? -7.273 5.306 2.764 1.00 88.62 81 THR A C 1
ATOM 626 O O . 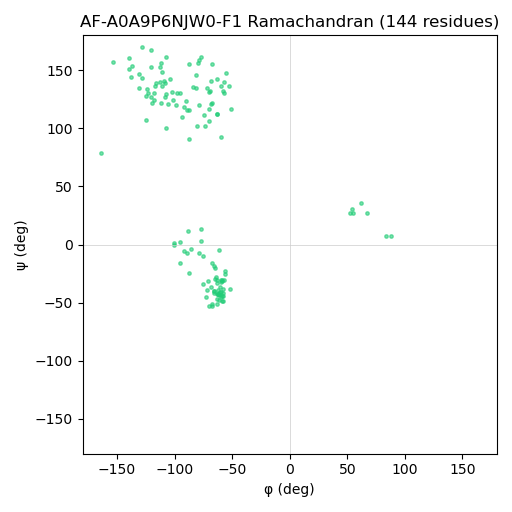THR A 1 81 ? -7.016 6.509 2.665 1.00 88.62 81 THR A O 1
ATOM 629 N N . CYS A 1 82 ? -8.465 4.847 3.133 1.00 90.38 82 CYS A N 1
ATOM 630 C CA . CYS A 1 82 ? -9.596 5.702 3.461 1.00 90.38 82 CYS A CA 1
ATOM 631 C C . CYS A 1 82 ? -10.363 5.173 4.669 1.00 90.38 82 CYS A C 1
ATOM 633 O O . CYS A 1 82 ? -10.392 3.965 4.924 1.00 90.38 82 CYS A O 1
ATOM 635 N N . ASN A 1 83 ? -10.993 6.072 5.424 1.00 91.06 83 ASN A N 1
ATOM 636 C CA . ASN A 1 83 ? -11.924 5.647 6.462 1.00 91.06 83 ASN A CA 1
ATOM 637 C C . ASN A 1 83 ? -13.279 5.225 5.873 1.00 91.06 83 ASN A C 1
ATOM 639 O O . ASN A 1 83 ? -13.643 5.603 4.759 1.00 91.06 83 ASN A O 1
ATOM 643 N N . ALA A 1 84 ? -14.067 4.470 6.638 1.00 88.81 84 ALA A N 1
ATOM 644 C CA . ALA A 1 84 ? -15.346 3.929 6.181 1.00 88.81 84 ALA A CA 1
ATOM 645 C C . ALA A 1 84 ? -16.400 5.016 5.895 1.00 88.81 84 ALA A C 1
ATOM 647 O O . ALA A 1 84 ? -17.375 4.760 5.192 1.00 88.81 84 ALA A O 1
ATOM 648 N N . LEU A 1 85 ? -16.205 6.232 6.419 1.00 89.75 85 LEU A N 1
ATOM 649 C CA . LEU A 1 85 ? -17.030 7.405 6.106 1.00 89.75 85 LEU A CA 1
ATOM 650 C C . LEU A 1 85 ? -16.529 8.207 4.896 1.00 89.75 85 LEU A C 1
ATOM 652 O O . LEU A 1 85 ? -17.204 9.146 4.481 1.00 89.75 85 LEU A O 1
ATOM 656 N N . VAL A 1 86 ? -15.359 7.871 4.349 1.00 86.50 86 VAL A N 1
ATOM 657 C CA . VAL A 1 86 ? -14.694 8.581 3.244 1.00 86.50 86 VAL A CA 1
ATOM 658 C C . VAL A 1 86 ? -14.492 10.078 3.541 1.00 86.50 86 VAL A C 1
ATOM 660 O O . VAL A 1 86 ? -14.434 10.921 2.650 1.00 86.50 86 VAL A O 1
ATOM 663 N N . THR A 1 87 ? -14.392 10.441 4.819 1.00 86.56 87 THR A N 1
ATOM 664 C CA . THR A 1 87 ? -14.079 11.811 5.251 1.00 86.56 87 THR A CA 1
ATOM 665 C C . THR A 1 87 ? -12.578 12.039 5.342 1.00 86.56 87 THR A C 1
ATOM 667 O O . THR A 1 87 ? -12.126 13.177 5.277 1.00 86.56 87 THR A O 1
ATOM 670 N N . GLU A 1 88 ? -11.812 10.967 5.533 1.00 85.69 88 GLU A N 1
ATOM 671 C CA . GLU A 1 88 ? -10.362 10.996 5.677 1.00 85.69 88 GLU A CA 1
ATOM 672 C C . GLU A 1 88 ? -9.751 10.059 4.634 1.00 85.69 88 GLU A C 1
ATOM 674 O O . GLU A 1 88 ? -9.848 8.836 4.745 1.00 85.69 88 GLU A O 1
ATOM 679 N N . ASN A 1 89 ? -9.146 10.659 3.607 1.00 86.00 89 ASN A N 1
ATOM 680 C CA . ASN A 1 89 ? -8.322 9.978 2.614 1.00 86.00 89 ASN A CA 1
ATOM 681 C C . ASN A 1 89 ? -6.866 10.315 2.898 1.00 86.00 89 ASN A C 1
ATOM 683 O O . ASN A 1 89 ? -6.490 11.489 2.891 1.00 86.00 89 ASN A O 1
ATOM 687 N N . LEU A 1 90 ? -6.060 9.289 3.139 1.00 85.19 90 LEU A N 1
ATOM 688 C CA . LEU A 1 90 ? -4.634 9.469 3.359 1.00 85.19 90 LEU A CA 1
ATOM 689 C C . LEU A 1 90 ? -3.909 9.638 2.027 1.00 85.19 90 LEU A C 1
ATOM 691 O O . LEU A 1 90 ? -4.387 9.214 0.971 1.00 85.19 90 LEU A O 1
ATOM 695 N N . GLU A 1 91 ? -2.743 10.273 2.086 1.00 85.31 91 GLU A N 1
ATOM 696 C CA . GLU A 1 91 ? -1.897 10.420 0.911 1.00 85.31 91 GLU A CA 1
ATOM 697 C C . GLU A 1 91 ? -1.511 9.040 0.355 1.00 85.31 91 GLU A C 1
ATOM 699 O O . GLU A 1 91 ? -1.154 8.146 1.130 1.00 85.31 91 GLU A O 1
ATOM 704 N N . PRO A 1 92 ? -1.568 8.846 -0.977 1.00 86.88 92 PRO A N 1
ATOM 705 C CA . PRO A 1 92 ? -1.194 7.584 -1.590 1.00 86.88 92 PRO A CA 1
ATOM 706 C C . PRO A 1 92 ? 0.242 7.210 -1.258 1.00 86.88 92 PRO A C 1
ATOM 708 O O . PRO A 1 92 ? 1.172 8.001 -1.440 1.00 86.88 92 PRO A O 1
ATOM 711 N N . LEU A 1 93 ? 0.419 5.964 -0.845 1.00 88.62 93 LEU A N 1
ATOM 712 C CA . LEU A 1 93 ? 1.723 5.420 -0.537 1.00 88.62 93 LEU A CA 1
ATOM 713 C C . LEU A 1 93 ? 2.204 4.612 -1.740 1.00 88.62 93 LEU A C 1
ATOM 715 O O . LEU A 1 93 ? 1.529 3.698 -2.211 1.00 88.62 93 LEU A O 1
ATOM 719 N N . ILE A 1 94 ? 3.341 5.011 -2.301 1.00 88.19 94 ILE A N 1
ATOM 720 C CA . ILE A 1 94 ? 3.804 4.544 -3.605 1.00 88.19 94 ILE A CA 1
ATOM 721 C C . ILE A 1 94 ? 4.974 3.597 -3.404 1.00 88.19 94 ILE A C 1
ATOM 723 O O . ILE A 1 94 ? 5.955 3.929 -2.748 1.00 88.19 94 ILE A O 1
ATOM 727 N N . ASN A 1 95 ? 4.900 2.430 -4.025 1.00 88.62 95 ASN A N 1
ATOM 728 C CA . ASN A 1 95 ? 5.970 1.454 -4.039 1.00 88.62 95 ASN A CA 1
ATOM 729 C C . ASN A 1 95 ? 6.412 1.177 -5.475 1.00 88.62 95 ASN A C 1
ATOM 731 O O . ASN A 1 95 ? 5.604 0.861 -6.352 1.00 88.62 95 ASN A O 1
ATOM 735 N N . GLY A 1 96 ? 7.709 1.303 -5.725 1.00 88.50 96 GLY A N 1
ATOM 736 C CA . GLY A 1 96 ? 8.298 1.067 -7.033 1.00 88.50 96 GLY A CA 1
ATOM 737 C C . GLY A 1 96 ? 9.472 0.105 -6.997 1.00 88.50 96 GLY A C 1
ATOM 738 O O . GLY A 1 96 ? 10.007 -0.260 -5.956 1.00 88.50 96 GLY A O 1
ATOM 739 N N . ARG A 1 97 ? 9.908 -0.304 -8.190 1.00 86.06 97 ARG A N 1
ATOM 740 C CA . ARG A 1 97 ? 11.033 -1.236 -8.338 1.00 86.06 97 ARG A CA 1
ATOM 741 C C . ARG A 1 97 ? 12.387 -0.617 -7.982 1.00 86.06 97 ARG A C 1
ATOM 743 O O . ARG A 1 97 ? 13.314 -1.314 -7.577 1.00 86.06 97 ARG A O 1
ATOM 750 N N . TYR A 1 98 ? 12.524 0.681 -8.222 1.00 85.19 98 TYR A N 1
ATOM 751 C CA . TYR A 1 98 ? 13.804 1.380 -8.210 1.00 85.19 98 TYR A CA 1
ATOM 752 C C . TYR A 1 98 ? 13.827 2.414 -7.097 1.00 85.19 98 TYR A C 1
ATOM 754 O O . TYR A 1 98 ? 12.874 3.162 -6.940 1.00 85.19 98 TYR A O 1
ATOM 762 N N . GLN A 1 99 ? 14.938 2.540 -6.378 1.00 84.00 99 GLN A N 1
ATOM 763 C CA . GLN A 1 99 ? 15.085 3.583 -5.357 1.00 84.00 99 GLN A CA 1
ATOM 764 C C . GLN A 1 99 ? 14.940 5.006 -5.931 1.00 84.00 99 GLN A C 1
ATOM 766 O O . GLN A 1 99 ? 14.481 5.918 -5.246 1.00 84.00 99 GLN A O 1
ATOM 771 N N . ARG A 1 100 ? 15.326 5.193 -7.199 1.00 82.94 100 ARG A N 1
ATOM 772 C CA . ARG A 1 100 ? 15.159 6.441 -7.950 1.00 82.94 100 ARG A CA 1
ATOM 773 C C . ARG A 1 100 ? 14.252 6.181 -9.142 1.00 82.94 100 ARG A C 1
ATOM 775 O O . ARG A 1 100 ? 14.544 5.317 -9.969 1.00 82.94 100 ARG A O 1
ATOM 782 N N . LEU A 1 101 ? 13.170 6.941 -9.247 1.00 72.94 101 LEU A N 1
ATOM 783 C CA . LEU A 1 101 ? 12.300 6.884 -10.414 1.00 72.94 101 LEU A CA 1
ATOM 784 C C . LEU A 1 101 ? 13.023 7.494 -11.621 1.00 72.94 101 LEU A C 1
ATOM 786 O O . LEU A 1 101 ? 13.540 8.605 -11.560 1.00 72.94 101 LEU A O 1
ATOM 790 N N . HIS A 1 102 ? 13.029 6.809 -12.763 1.00 71.69 102 HIS A N 1
ATOM 791 C CA . HIS A 1 102 ? 13.640 7.369 -13.976 1.00 71.69 102 HIS A CA 1
ATOM 792 C C . HIS A 1 102 ? 12.975 8.689 -14.408 1.00 71.69 102 HIS A C 1
ATOM 794 O O . HIS A 1 102 ? 13.645 9.596 -14.897 1.00 71.69 102 HIS A O 1
ATOM 800 N N . CYS A 1 103 ? 11.669 8.831 -14.164 1.00 70.00 103 CYS A N 1
ATOM 801 C CA . CYS A 1 103 ? 10.916 10.053 -14.442 1.00 70.00 103 CYS A CA 1
ATOM 802 C C . CYS A 1 103 ? 11.167 11.189 -13.433 1.00 70.00 103 CYS A C 1
ATOM 804 O O . CYS A 1 103 ? 10.780 12.323 -13.707 1.00 70.00 103 CYS A O 1
ATOM 806 N N . SER A 1 104 ? 11.850 10.938 -12.308 1.00 68.62 104 SER A N 1
ATOM 807 C CA . SER A 1 104 ? 12.126 11.959 -11.287 1.00 68.62 104 SER A CA 1
ATOM 808 C C . SER A 1 104 ? 13.419 12.746 -11.53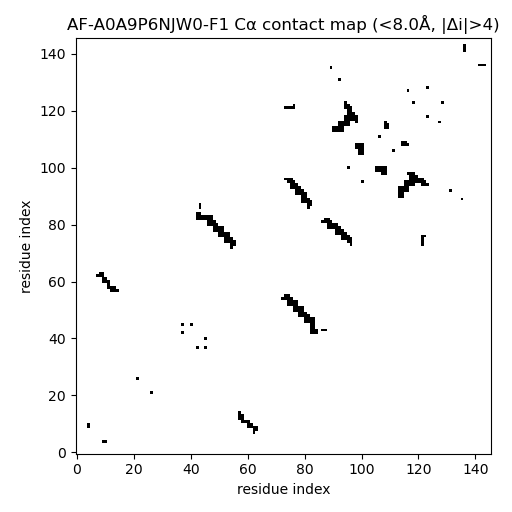2 1.00 68.62 104 SER A C 1
ATOM 810 O O . SER A 1 104 ? 13.878 13.457 -10.642 1.00 68.62 104 SER A O 1
ATOM 812 N N . LYS A 1 105 ? 14.034 12.630 -12.721 1.00 78.31 105 LYS A N 1
ATOM 813 C CA . LYS A 1 105 ? 15.349 13.227 -13.040 1.00 78.31 105 LYS A CA 1
ATOM 814 C C . LYS A 1 105 ? 16.444 12.835 -12.031 1.00 78.31 105 LYS A C 1
ATOM 816 O O . LYS A 1 105 ? 17.360 13.608 -11.775 1.00 78.31 105 LYS A O 1
ATOM 821 N N . GLY A 1 106 ? 16.337 11.638 -11.452 1.00 73.75 106 GLY A N 1
ATOM 822 C CA . GLY A 1 106 ? 17.312 11.108 -10.500 1.00 73.75 106 GLY A CA 1
ATOM 823 C C . GLY A 1 106 ? 17.071 11.488 -9.038 1.00 73.75 106 GLY A C 1
ATOM 824 O O . GLY A 1 106 ? 17.912 11.147 -8.208 1.00 73.75 106 GLY A O 1
ATOM 825 N N . ARG A 1 107 ? 15.950 12.133 -8.695 1.00 76.56 107 ARG A N 1
ATOM 826 C CA . ARG A 1 107 ? 15.585 12.399 -7.294 1.00 76.56 107 ARG A CA 1
ATOM 827 C C . ARG A 1 107 ? 15.363 11.108 -6.511 1.00 76.56 107 ARG A C 1
ATOM 829 O O . ARG A 1 107 ? 14.817 10.139 -7.053 1.00 76.56 107 ARG A O 1
ATOM 836 N N . LEU A 1 108 ? 15.782 11.110 -5.248 1.00 75.75 108 LEU A N 1
ATOM 837 C CA . LEU A 1 108 ? 15.485 10.037 -4.295 1.00 75.75 108 LEU A CA 1
ATOM 838 C C . LEU A 1 108 ? 13.993 10.009 -3.956 1.00 75.75 108 LEU A C 1
ATOM 840 O O . LEU A 1 108 ? 13.323 11.034 -4.026 1.00 75.75 108 LEU A O 1
ATOM 844 N N . GLY A 1 109 ? 13.490 8.848 -3.532 1.00 71.19 109 GLY A N 1
ATOM 845 C CA . GLY A 1 109 ? 12.126 8.716 -3.009 1.00 71.19 109 GLY A CA 1
ATOM 846 C C . GLY A 1 109 ? 11.798 9.713 -1.894 1.00 71.19 109 GLY A C 1
ATOM 847 O O . GLY A 1 109 ? 10.727 10.301 -1.896 1.00 71.19 109 GLY A O 1
ATOM 848 N N . SER A 1 110 ? 12.761 9.981 -1.010 1.00 74.31 110 SER A N 1
ATOM 849 C CA . SER A 1 110 ? 12.650 10.962 0.079 1.00 74.31 110 SER A CA 1
ATOM 850 C C . SER A 1 110 ? 12.569 12.421 -0.383 1.00 74.31 110 SER A C 1
ATOM 852 O O . SER A 1 110 ? 12.242 13.295 0.408 1.00 74.31 110 SER A O 1
ATOM 854 N N . GLU A 1 111 ? 12.915 12.706 -1.640 1.00 75.88 111 GLU A N 1
ATOM 855 C CA . GLU A 1 111 ? 12.835 14.042 -2.247 1.00 75.88 111 GLU A CA 1
ATOM 856 C C . GLU A 1 111 ? 11.526 14.238 -3.034 1.00 75.88 111 GLU A C 1
ATOM 858 O O . GLU A 1 111 ? 11.332 15.264 -3.697 1.00 75.88 111 GLU A O 1
ATOM 863 N N . LEU A 1 112 ? 10.647 13.232 -3.030 1.00 78.06 112 LEU A N 1
ATOM 864 C CA . LEU A 1 112 ? 9.329 13.299 -3.645 1.00 78.06 112 LEU A CA 1
ATOM 865 C C . LEU A 1 112 ? 8.321 13.871 -2.644 1.00 78.06 112 LEU A C 1
ATOM 867 O O . LEU A 1 112 ? 8.491 13.777 -1.435 1.00 78.06 112 LEU A O 1
ATOM 871 N N . VAL A 1 113 ? 7.250 14.466 -3.169 1.00 78.56 113 VAL A N 1
ATOM 872 C CA . VAL A 1 113 ? 6.172 15.082 -2.366 1.00 78.56 113 VAL A CA 1
ATOM 873 C C . VAL A 1 113 ? 5.229 14.018 -1.777 1.00 78.56 113 VAL A C 1
ATOM 875 O O . VAL A 1 113 ? 4.224 14.344 -1.170 1.00 78.56 113 VAL A O 1
ATOM 878 N N . PHE A 1 114 ? 5.522 12.739 -1.994 1.00 79.44 114 PHE A N 1
ATOM 879 C CA . PHE A 1 114 ? 4.683 11.613 -1.613 1.00 79.44 114 PHE A CA 1
ATOM 880 C C . PHE A 1 114 ? 5.538 10.505 -1.005 1.00 79.44 114 PHE A C 1
ATOM 882 O O . PHE A 1 114 ? 6.716 10.360 -1.343 1.00 79.44 114 PHE A O 1
ATOM 889 N N . TYR A 1 115 ? 4.926 9.696 -0.142 1.00 85.62 115 TYR A N 1
ATOM 890 C CA . TYR A 1 115 ? 5.583 8.558 0.489 1.00 85.62 115 TYR A CA 1
ATOM 891 C C . TYR A 1 115 ? 5.989 7.529 -0.563 1.00 85.62 115 TYR A C 1
ATOM 893 O O . TYR A 1 115 ? 5.138 6.913 -1.206 1.00 85.62 115 TYR A O 1
ATOM 901 N N . TYR A 1 116 ? 7.298 7.362 -0.752 1.00 87.62 116 TYR A N 1
ATOM 902 C CA . TYR A 1 116 ? 7.856 6.448 -1.738 1.00 87.62 116 TYR A CA 1
ATOM 903 C C . TYR A 1 116 ? 8.734 5.383 -1.092 1.00 87.62 116 TYR A C 1
ATOM 905 O O . TYR A 1 116 ? 9.762 5.685 -0.483 1.00 87.62 116 TYR A O 1
ATOM 913 N N . PHE A 1 117 ? 8.366 4.132 -1.325 1.00 87.31 117 PHE A N 1
ATOM 914 C CA . PHE A 1 117 ? 9.115 2.948 -0.946 1.00 87.31 117 PHE A CA 1
ATOM 915 C C . PHE A 1 117 ? 9.648 2.251 -2.193 1.00 87.31 117 PHE A C 1
ATOM 917 O O . PHE A 1 117 ? 9.128 2.414 -3.302 1.00 87.31 117 PHE A O 1
ATOM 924 N N . PHE A 1 118 ? 10.714 1.478 -2.015 1.00 86.62 118 PHE A N 1
ATOM 925 C CA . PHE A 1 118 ? 11.255 0.669 -3.091 1.00 86.62 118 PHE A CA 1
ATOM 926 C C . PHE A 1 118 ? 11.478 -0.765 -2.636 1.00 86.62 118 PHE A C 1
ATOM 928 O O . PHE A 1 118 ? 12.057 -1.027 -1.585 1.00 86.62 118 PHE A O 1
ATOM 935 N N . ASP A 1 119 ? 11.062 -1.692 -3.482 1.00 84.69 119 ASP A N 1
ATOM 936 C CA . ASP A 1 119 ? 11.392 -3.101 -3.371 1.00 84.69 119 ASP A CA 1
ATOM 937 C C . ASP A 1 119 ? 11.711 -3.635 -4.765 1.00 84.69 119 ASP A C 1
ATOM 939 O O . ASP A 1 119 ? 11.077 -3.257 -5.745 1.00 84.69 119 ASP A O 1
ATOM 943 N N . SER A 1 120 ? 12.669 -4.552 -4.879 1.00 81.19 120 SER A N 1
ATOM 944 C CA . SER A 1 120 ? 13.080 -5.106 -6.179 1.00 81.19 120 SER A CA 1
ATOM 945 C C . SER A 1 120 ? 11.933 -5.745 -6.981 1.00 81.19 120 SER A C 1
ATOM 947 O O . SER A 1 120 ? 12.017 -5.834 -8.213 1.00 81.19 120 SER A O 1
ATOM 949 N N . LYS A 1 121 ? 10.855 -6.168 -6.308 1.00 79.44 121 LYS A N 1
ATOM 950 C CA . LYS A 1 121 ? 9.641 -6.710 -6.920 1.00 79.44 121 LYS A CA 1
ATOM 951 C C . LYS A 1 121 ? 8.556 -5.647 -7.103 1.00 79.44 121 LYS A C 1
ATOM 953 O O . LYS A 1 121 ? 7.664 -5.888 -7.914 1.00 79.44 121 LYS A O 1
ATOM 958 N N . ALA A 1 122 ? 8.657 -4.492 -6.436 1.00 77.88 122 ALA A N 1
ATOM 959 C CA . ALA A 1 122 ? 7.634 -3.445 -6.319 1.00 77.88 122 ALA A CA 1
ATOM 960 C C . ALA A 1 122 ? 6.346 -3.934 -5.628 1.00 77.88 122 ALA A C 1
ATOM 962 O O . ALA A 1 122 ? 5.234 -3.602 -6.044 1.00 77.88 122 ALA A O 1
ATOM 963 N N . TRP A 1 123 ? 6.497 -4.814 -4.635 1.00 80.88 123 TRP A N 1
ATOM 964 C CA . TRP A 1 123 ? 5.387 -5.380 -3.863 1.00 80.88 123 TRP A CA 1
ATOM 965 C C . TRP A 1 123 ? 5.436 -4.842 -2.445 1.00 80.88 123 TRP A C 1
ATOM 967 O O . TRP A 1 123 ? 6.524 -4.610 -1.907 1.00 80.88 123 TRP A O 1
ATOM 977 N N . MET A 1 124 ? 4.265 -4.691 -1.835 1.00 80.75 124 MET A N 1
ATOM 978 C CA . MET A 1 124 ? 4.174 -4.489 -0.401 1.00 80.75 124 MET A CA 1
ATOM 979 C C . MET A 1 124 ? 4.860 -5.648 0.323 1.00 80.75 124 MET A C 1
ATOM 981 O O . MET A 1 124 ? 4.643 -6.822 0.016 1.00 80.75 124 MET A O 1
ATOM 985 N N . ASN A 1 125 ? 5.727 -5.311 1.269 1.00 85.12 125 ASN A N 1
ATOM 986 C CA . ASN A 1 125 ? 6.325 -6.270 2.184 1.00 85.12 125 ASN A CA 1
ATOM 987 C C . ASN A 1 125 ? 5.965 -5.866 3.618 1.00 85.12 125 ASN A C 1
ATOM 989 O O . ASN A 1 125 ? 5.475 -4.764 3.853 1.00 85.12 125 ASN A O 1
ATOM 993 N N . HIS A 1 126 ? 6.201 -6.761 4.576 1.00 86.44 126 HIS A N 1
ATOM 994 C CA . HIS A 1 126 ? 5.821 -6.517 5.968 1.00 86.44 126 HIS A CA 1
ATOM 995 C C . HIS A 1 126 ? 6.466 -5.255 6.569 1.00 86.44 126 HIS A C 1
ATOM 997 O O . HIS A 1 126 ? 5.838 -4.619 7.403 1.00 86.44 126 HIS A O 1
ATOM 1003 N N . ILE A 1 127 ? 7.673 -4.874 6.131 1.00 86.31 127 ILE A N 1
ATOM 1004 C CA . ILE A 1 127 ? 8.382 -3.678 6.613 1.00 86.31 127 ILE A CA 1
ATOM 1005 C C . ILE A 1 127 ? 7.672 -2.422 6.106 1.00 86.31 127 ILE A C 1
ATOM 1007 O O . ILE A 1 127 ? 7.262 -1.584 6.900 1.00 86.31 127 ILE A O 1
ATOM 1011 N N . ILE A 1 128 ? 7.441 -2.339 4.790 1.00 81.62 128 ILE A N 1
ATOM 1012 C CA . ILE A 1 128 ? 6.711 -1.223 4.174 1.00 81.62 128 ILE A CA 1
ATOM 1013 C C . ILE A 1 128 ? 5.314 -1.126 4.794 1.00 81.62 128 ILE A C 1
ATOM 1015 O O . ILE A 1 128 ? 4.862 -0.035 5.118 1.00 81.62 128 ILE A O 1
ATOM 1019 N N . PHE A 1 129 ? 4.647 -2.259 5.021 1.00 84.44 129 PHE A N 1
ATOM 1020 C CA . PHE A 1 129 ? 3.322 -2.288 5.632 1.00 84.44 129 PHE A CA 1
ATOM 1021 C C . PHE A 1 129 ? 3.321 -1.805 7.091 1.00 84.44 129 PHE A C 1
ATOM 1023 O O . PHE A 1 129 ? 2.424 -1.067 7.490 1.00 84.44 129 PHE A O 1
ATOM 1030 N N . GLN A 1 130 ? 4.329 -2.167 7.887 1.00 86.12 130 GLN A N 1
ATOM 1031 C CA . GLN A 1 130 ? 4.492 -1.640 9.245 1.00 86.12 130 GLN A CA 1
ATOM 1032 C C . GLN A 1 130 ? 4.710 -0.125 9.238 1.00 86.12 130 GLN A C 1
ATOM 1034 O O . GLN A 1 130 ? 4.067 0.580 10.015 1.00 86.12 130 GLN A O 1
ATOM 1039 N N . ASP A 1 131 ? 5.533 0.381 8.319 1.00 81.62 131 ASP A N 1
ATOM 1040 C CA . ASP A 1 131 ? 5.731 1.821 8.139 1.00 81.62 131 ASP A CA 1
ATOM 1041 C C . ASP A 1 131 ? 4.421 2.517 7.730 1.00 81.62 131 ASP A C 1
ATOM 1043 O O . ASP A 1 131 ? 4.106 3.593 8.243 1.00 81.62 131 ASP A O 1
ATOM 1047 N N . CYS A 1 132 ? 3.607 1.881 6.876 1.00 77.56 132 CYS A N 1
ATOM 1048 C CA . CYS A 1 132 ? 2.266 2.363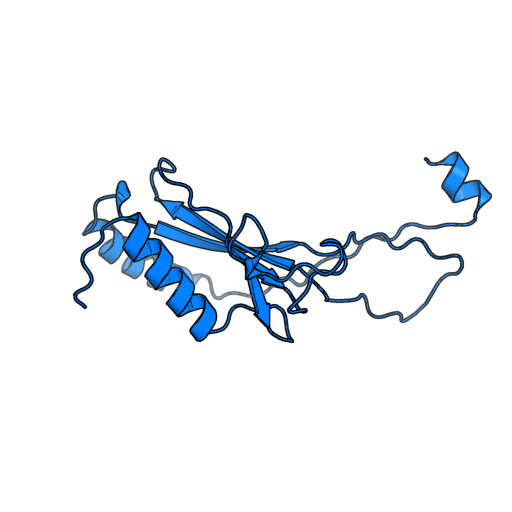 6.532 1.00 77.56 132 CYS A CA 1
ATOM 1049 C C . CYS A 1 132 ? 1.382 2.474 7.782 1.00 77.56 132 CYS A C 1
ATOM 1051 O O . CYS A 1 132 ? 0.760 3.511 8.004 1.00 77.56 132 CYS A O 1
ATOM 1053 N N . ILE A 1 133 ? 1.333 1.434 8.620 1.00 82.38 133 ILE A N 1
ATOM 1054 C CA . ILE A 1 133 ? 0.532 1.431 9.855 1.00 82.38 133 ILE A CA 1
ATOM 1055 C C . ILE A 1 133 ? 1.006 2.525 10.815 1.00 82.38 133 ILE A C 1
ATOM 1057 O O . ILE A 1 133 ? 0.178 3.230 11.397 1.00 82.38 133 ILE A O 1
ATOM 1061 N N . ALA A 1 134 ? 2.319 2.696 10.972 1.00 82.06 134 ALA A N 1
ATOM 1062 C CA . ALA A 1 134 ? 2.889 3.735 11.823 1.00 82.06 134 ALA A CA 1
ATOM 1063 C C . ALA A 1 134 ? 2.510 5.138 11.325 1.00 82.06 134 ALA A C 1
ATOM 1065 O O . ALA A 1 134 ? 2.111 5.990 12.123 1.00 82.06 134 ALA A O 1
ATOM 1066 N N . LEU A 1 135 ? 2.556 5.359 10.008 1.00 75.38 135 LEU A N 1
ATOM 1067 C CA . LEU A 1 135 ? 2.129 6.607 9.383 1.00 75.38 135 LEU A CA 1
ATOM 1068 C C . LEU A 1 135 ? 0.642 6.885 9.638 1.00 75.38 135 LEU A C 1
ATOM 1070 O O . LEU A 1 135 ? 0.288 7.980 10.072 1.00 75.38 135 LEU A O 1
ATOM 1074 N N . ILE A 1 136 ? -0.217 5.882 9.425 1.00 73.06 136 ILE A N 1
ATOM 1075 C CA . ILE A 1 136 ? -1.660 5.977 9.683 1.00 73.06 136 ILE A CA 1
ATOM 1076 C C . ILE A 1 136 ? -1.902 6.339 11.149 1.00 73.06 136 ILE A C 1
ATOM 1078 O O . ILE A 1 136 ? -2.627 7.287 11.429 1.00 73.06 136 ILE A O 1
ATOM 1082 N N . SER A 1 137 ? -1.251 5.636 12.077 1.00 73.81 137 SER A N 1
ATOM 1083 C CA . SER A 1 137 ? -1.397 5.846 13.524 1.00 73.81 137 SER A CA 1
ATOM 1084 C C . SER A 1 137 ? -0.979 7.257 13.950 1.00 73.81 137 SER A C 1
ATOM 1086 O O . SER A 1 137 ? -1.662 7.903 14.746 1.00 73.81 137 SER A O 1
ATOM 1088 N N . HIS A 1 138 ? 0.115 7.772 13.380 1.00 69.56 138 HIS A N 1
ATOM 1089 C CA . HIS A 1 138 ? 0.600 9.124 13.652 1.00 69.56 138 HIS A CA 1
ATOM 1090 C C . HIS A 1 138 ? -0.345 10.207 13.102 1.00 69.56 138 HIS A C 1
ATOM 1092 O O . HIS A 1 138 ? -0.530 11.247 13.736 1.00 69.56 138 HIS A O 1
ATOM 1098 N N . LEU A 1 139 ? -0.964 9.978 11.939 1.00 61.94 139 LEU A N 1
ATOM 1099 C CA . LEU A 1 139 ? -1.906 10.916 11.317 1.00 61.94 139 LEU A CA 1
ATOM 1100 C C . LEU A 1 139 ? -3.280 10.922 12.003 1.00 61.94 139 LEU A C 1
ATOM 1102 O O . LEU A 1 139 ? -3.903 11.977 12.108 1.00 61.94 139 LEU A O 1
ATOM 1106 N N . THR A 1 140 ? -3.735 9.777 12.515 1.00 58.31 140 THR A N 1
ATOM 1107 C CA . THR A 1 140 ? -5.067 9.625 13.124 1.00 58.31 140 THR A CA 1
ATOM 1108 C C . THR A 1 140 ? -5.093 9.856 14.637 1.00 58.31 140 THR A C 1
ATOM 1110 O O . THR A 1 140 ? -6.172 9.879 15.225 1.00 58.31 140 THR A O 1
ATOM 1113 N N . LYS A 1 141 ? -3.935 10.062 15.291 1.00 54.75 141 LYS A N 1
ATOM 1114 C CA . LYS A 1 141 ? -3.807 10.107 16.767 1.00 54.75 141 LYS A CA 1
ATOM 1115 C C . LYS A 1 141 ? -4.428 8.878 17.450 1.00 54.75 141 LYS A C 1
ATOM 1117 O O . LYS A 1 141 ? -4.862 8.965 18.601 1.00 54.75 141 LYS A O 1
ATOM 1122 N N . ILE A 1 142 ? -4.486 7.738 16.762 1.00 46.69 142 ILE A N 1
ATOM 1123 C CA . ILE A 1 142 ? -4.887 6.481 17.388 1.00 46.69 142 ILE A CA 1
ATOM 1124 C C . ILE A 1 142 ? -3.745 6.084 18.322 1.00 46.69 142 ILE A C 1
ATOM 1126 O O . ILE A 1 142 ? -2.604 5.907 17.899 1.00 46.69 142 ILE A O 1
ATOM 1130 N N . ILE A 1 143 ? -4.060 6.044 19.616 1.00 37.34 143 ILE A N 1
ATOM 1131 C CA . ILE A 1 143 ? -3.134 5.740 20.704 1.00 37.34 143 ILE A CA 1
ATOM 1132 C C . ILE A 1 143 ? -2.401 4.438 20.378 1.00 37.34 143 ILE A C 1
ATOM 1134 O O . ILE A 1 143 ? -2.999 3.366 20.308 1.00 37.34 143 ILE A O 1
ATOM 1138 N N . SER A 1 144 ? -1.086 4.557 20.214 1.00 35.47 144 SER A N 1
ATOM 1139 C CA . SER A 1 144 ? -0.134 3.459 20.268 1.00 35.47 144 SER A CA 1
ATOM 1140 C C . SER A 1 144 ? -0.218 2.807 21.648 1.00 35.47 144 SER A C 1
ATOM 1142 O O . SER A 1 144 ? 0.394 3.305 22.587 1.00 35.47 144 SER A O 1
ATOM 1144 N N . ASN A 1 145 ? -1.038 1.772 21.795 1.00 30.19 145 ASN A N 1
ATOM 1145 C CA . ASN A 1 145 ? -0.939 0.761 22.849 1.00 30.19 145 ASN A CA 1
ATOM 1146 C C . ASN A 1 145 ? -1.793 -0.447 22.442 1.00 30.19 145 ASN A C 1
ATOM 1148 O O . ASN A 1 145 ? -2.918 -0.625 22.910 1.00 30.19 145 ASN A O 1
ATOM 1152 N N . LEU A 1 146 ? -1.225 -1.258 21.553 1.00 35.34 146 LEU A N 1
ATOM 1153 C CA . LEU A 1 146 ? -1.376 -2.710 21.552 1.00 35.34 146 LEU A CA 1
ATOM 1154 C C . LEU A 1 146 ? 0.029 -3.310 21.534 1.00 35.34 146 LEU A C 1
ATOM 1156 O O . LEU A 1 146 ? 0.869 -2.766 20.782 1.00 35.34 146 LEU A O 1
#

InterPro domains:
  IPR004875 DDE superfamily endonuclease domain [PF03184] (73-131)
  IPR050863 Centromere and Transposable Element-Derived Protein [PTHR19303] (2-132)